Protein AF-A0A821RPP1-F1 (afdb_monomer_lite)

Structure (mmCIF, N/CA/C/O backbone):
data_AF-A0A821RPP1-F1
#
_entry.id   AF-A0A821RPP1-F1
#
loop_
_atom_site.group_PDB
_atom_site.id
_atom_site.type_symbol
_atom_site.label_atom_id
_atom_site.label_alt_id
_atom_site.label_comp_id
_atom_site.label_asym_id
_atom_site.label_entity_id
_atom_site.label_seq_id
_atom_site.pdbx_PDB_ins_code
_atom_site.Cartn_x
_atom_site.Cartn_y
_atom_site.Cartn_z
_atom_site.occupancy
_atom_site.B_iso_or_equiv
_atom_site.auth_seq_id
_atom_site.auth_comp_id
_atom_site.auth_asym_id
_atom_site.auth_atom_id
_atom_site.pdbx_PDB_model_num
ATOM 1 N N . LEU A 1 1 ? 2.712 -8.237 -3.523 1.00 91.75 1 LEU A N 1
ATOM 2 C CA . LEU A 1 1 ? 2.962 -7.638 -2.193 1.00 91.75 1 LEU A CA 1
ATOM 3 C C . LEU A 1 1 ? 2.212 -8.447 -1.155 1.00 91.75 1 LEU A C 1
ATOM 5 O O . LEU A 1 1 ? 1.165 -8.990 -1.486 1.00 91.75 1 LEU A O 1
ATOM 9 N N . VAL A 1 2 ? 2.743 -8.539 0.058 1.00 95.56 2 VAL A N 1
ATOM 10 C CA . VAL A 1 2 ? 2.097 -9.206 1.192 1.00 95.56 2 VAL A CA 1
ATOM 11 C C . VAL A 1 2 ? 2.306 -8.338 2.423 1.00 95.56 2 VAL A C 1
ATOM 13 O O . VAL A 1 2 ? 3.419 -7.875 2.664 1.00 95.56 2 VAL A O 1
ATOM 16 N N . THR A 1 3 ? 1.256 -8.124 3.200 1.00 97.12 3 THR A N 1
ATOM 17 C CA . THR A 1 3 ? 1.365 -7.550 4.538 1.00 97.12 3 THR A CA 1
ATOM 18 C C . THR A 1 3 ? 1.444 -8.676 5.559 1.00 97.12 3 THR A C 1
ATOM 20 O O . THR A 1 3 ? 0.730 -9.675 5.478 1.00 97.12 3 THR A O 1
ATOM 23 N N . VAL A 1 4 ? 2.380 -8.546 6.492 1.00 97.56 4 VAL A N 1
ATOM 24 C CA . VAL A 1 4 ? 2.456 -9.379 7.689 1.00 97.56 4 VAL A CA 1
ATOM 25 C C . VAL A 1 4 ? 1.812 -8.559 8.794 1.00 97.56 4 VAL A C 1
ATOM 27 O O . VAL A 1 4 ? 2.453 -7.653 9.323 1.00 97.56 4 VAL A O 1
ATOM 30 N N . ASN A 1 5 ? 0.535 -8.830 9.050 1.00 96.62 5 ASN A N 1
ATOM 31 C CA . ASN A 1 5 ? -0.240 -8.189 10.105 1.00 96.62 5 ASN A CA 1
ATOM 32 C C . ASN A 1 5 ? 0.169 -8.783 11.461 1.00 96.62 5 ASN A C 1
ATOM 34 O O . ASN A 1 5 ? 0.174 -10.007 11.619 1.00 96.62 5 ASN A O 1
ATOM 38 N N . ASP A 1 6 ? 0.574 -7.923 12.391 1.00 96.31 6 ASP A N 1
ATOM 39 C CA . ASP A 1 6 ? 1.115 -8.320 13.689 1.00 96.31 6 ASP A CA 1
ATOM 40 C C . ASP A 1 6 ? 0.765 -7.287 14.776 1.00 96.31 6 ASP A C 1
ATOM 42 O O . ASP A 1 6 ? 0.576 -6.103 14.494 1.00 96.31 6 ASP A O 1
ATOM 46 N N . GLU A 1 7 ? 0.686 -7.738 16.029 1.00 94.69 7 GLU A N 1
ATOM 47 C CA . GLU A 1 7 ? 0.367 -6.902 17.199 1.00 94.69 7 GLU A CA 1
ATOM 48 C C . GLU A 1 7 ? 1.541 -5.984 17.613 1.00 94.69 7 GLU A C 1
ATOM 50 O O . GLU A 1 7 ? 1.342 -4.949 18.256 1.00 94.69 7 GLU A O 1
ATOM 55 N N . PHE A 1 8 ? 2.780 -6.336 17.254 1.00 93.88 8 PHE A N 1
ATOM 56 C CA . PHE A 1 8 ? 3.993 -5.676 17.748 1.00 93.88 8 PHE A CA 1
ATOM 57 C C . PHE A 1 8 ? 4.911 -5.146 16.656 1.00 93.88 8 PHE A C 1
ATOM 59 O O . PHE A 1 8 ? 5.565 -4.125 16.869 1.00 93.88 8 PHE A O 1
ATOM 66 N N . ASN A 1 9 ? 5.027 -5.850 15.532 1.00 95.31 9 ASN A N 1
ATOM 67 C CA . ASN A 1 9 ? 5.932 -5.463 14.456 1.00 95.31 9 ASN A CA 1
ATOM 68 C C . ASN A 1 9 ? 5.429 -5.954 13.098 1.00 95.31 9 ASN A C 1
ATOM 70 O O . ASN A 1 9 ? 5.955 -6.906 12.508 1.00 95.31 9 ASN A O 1
ATOM 74 N N . GLY A 1 10 ? 4.406 -5.269 12.600 1.00 97.62 10 GLY A N 1
ATOM 75 C CA . GLY A 1 10 ? 3.894 -5.476 11.262 1.00 97.62 10 GLY A CA 1
ATOM 76 C C . GLY A 1 10 ? 4.912 -5.116 10.190 1.00 97.62 10 GLY A C 1
ATOM 77 O O . GLY A 1 10 ? 5.785 -4.264 10.383 1.00 97.62 10 GLY A O 1
ATOM 78 N N . SER A 1 11 ? 4.796 -5.737 9.017 1.00 98.19 11 SER A N 1
ATOM 79 C CA . SER A 1 11 ? 5.674 -5.412 7.888 1.00 98.19 11 SER A CA 1
ATOM 80 C C . SER A 1 11 ? 4.991 -5.512 6.534 1.00 98.19 11 SER A C 1
ATOM 82 O O . SER A 1 11 ? 4.066 -6.297 6.328 1.00 98.19 11 SER A O 1
ATOM 84 N N . LEU A 1 12 ? 5.501 -4.732 5.584 1.00 98.31 12 LEU A N 1
ATOM 85 C CA . LEU A 1 12 ? 5.217 -4.892 4.170 1.00 98.31 12 LEU A CA 1
ATOM 86 C C . LEU A 1 12 ? 6.365 -5.649 3.511 1.00 98.31 12 LEU A C 1
ATOM 88 O O . LEU A 1 12 ? 7.527 -5.244 3.598 1.00 98.31 12 LEU A O 1
ATOM 92 N N . VAL A 1 13 ? 6.028 -6.719 2.795 1.00 97.88 13 VAL A N 1
ATOM 93 C CA . VAL A 1 13 ? 7.007 -7.558 2.112 1.00 97.88 13 VAL A CA 1
ATOM 94 C C . VAL A 1 13 ? 6.664 -7.748 0.636 1.00 97.88 13 VAL A C 1
ATOM 96 O O . VAL A 1 13 ? 5.499 -7.848 0.231 1.00 97.88 13 VAL A O 1
ATOM 99 N N . ALA A 1 14 ? 7.701 -7.824 -0.188 1.00 96.06 14 ALA A N 1
ATOM 100 C CA . ALA A 1 14 ? 7.618 -8.253 -1.575 1.00 96.06 14 ALA A CA 1
ATOM 101 C C . ALA A 1 14 ? 8.389 -9.559 -1.760 1.00 96.06 14 ALA A C 1
ATOM 103 O O . ALA A 1 14 ? 9.346 -9.839 -1.040 1.00 96.06 14 ALA A O 1
ATOM 104 N N . TYR A 1 15 ? 7.945 -10.357 -2.726 1.00 94.12 15 TYR A N 1
ATOM 105 C CA . TYR A 1 15 ? 8.617 -11.584 -3.119 1.00 94.12 15 TYR A CA 1
ATOM 106 C C . TYR A 1 15 ? 9.009 -11.474 -4.584 1.00 94.12 15 TYR A C 1
ATOM 108 O O . TYR A 1 15 ? 8.147 -11.246 -5.435 1.00 94.12 15 TYR A O 1
ATOM 116 N N . GLU A 1 16 ? 10.296 -11.633 -4.865 1.00 92.69 16 GLU A N 1
ATOM 117 C CA . GLU A 1 16 ? 10.790 -11.784 -6.226 1.00 92.69 16 GLU A CA 1
ATOM 118 C C . GLU A 1 16 ? 10.393 -13.165 -6.756 1.00 92.69 16 GLU A C 1
ATOM 120 O O . GLU A 1 16 ? 10.469 -14.170 -6.036 1.00 92.69 16 GLU A O 1
ATOM 125 N N . LEU A 1 17 ? 9.944 -13.212 -8.012 1.00 91.44 17 LEU A N 1
ATOM 126 C CA . LEU A 1 17 ? 9.638 -14.474 -8.669 1.00 91.44 17 LEU A CA 1
ATOM 127 C C . LEU A 1 17 ? 10.923 -15.291 -8.870 1.00 91.44 17 LEU A C 1
ATOM 129 O O . LEU A 1 17 ? 11.975 -14.720 -9.153 1.00 91.44 17 LEU A O 1
ATOM 133 N N . PRO A 1 18 ? 10.848 -16.630 -8.799 1.00 92.38 18 PRO A N 1
ATOM 134 C CA . PRO A 1 18 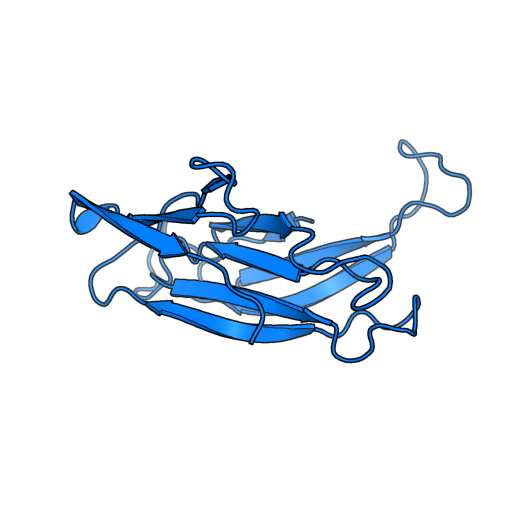? 11.987 -17.477 -9.120 1.00 92.38 18 PRO A CA 1
ATOM 135 C C . PRO A 1 18 ? 12.520 -17.167 -10.533 1.00 92.38 18 PRO A C 1
ATOM 137 O O . PRO A 1 18 ? 11.704 -17.043 -11.450 1.00 92.38 18 PRO A O 1
ATOM 140 N N . PRO A 1 19 ? 13.848 -17.137 -10.770 1.00 85.69 19 PRO A N 1
ATOM 141 C CA . PRO A 1 19 ? 14.421 -16.751 -12.069 1.00 85.69 19 PRO A CA 1
ATOM 142 C C . PRO A 1 19 ? 13.926 -17.576 -13.267 1.00 85.69 19 PRO A C 1
ATOM 144 O O . PRO A 1 19 ? 13.888 -17.092 -14.392 1.00 85.69 19 PRO A O 1
ATOM 147 N N . LEU A 1 20 ? 13.541 -18.835 -13.026 1.00 86.06 20 LEU A N 1
ATOM 148 C CA . LEU A 1 20 ? 13.016 -19.754 -14.042 1.00 86.06 20 LEU A CA 1
ATOM 149 C C . LEU A 1 20 ? 11.479 -19.758 -14.126 1.00 86.06 20 LEU A C 1
ATOM 151 O O . LEU A 1 20 ? 10.909 -20.560 -14.860 1.00 86.06 20 LEU A O 1
ATOM 155 N N . GLY A 1 21 ? 10.797 -18.911 -13.351 1.00 85.12 21 GLY A N 1
ATOM 156 C CA . GLY A 1 21 ? 9.342 -18.753 -13.367 1.00 85.12 21 GLY A CA 1
ATOM 157 C C . GLY A 1 21 ? 8.532 -19.915 -12.778 1.00 85.12 21 GLY A C 1
ATOM 158 O O . GLY A 1 21 ? 7.304 -19.868 -12.819 1.00 85.12 21 GLY A O 1
ATOM 159 N N . ASP A 1 22 ? 9.164 -20.955 -12.216 1.00 89.75 22 ASP A N 1
ATOM 160 C CA . ASP A 1 22 ? 8.436 -22.051 -11.559 1.00 89.75 22 ASP A CA 1
ATOM 161 C C . ASP A 1 22 ? 7.867 -21.592 -10.209 1.00 89.75 22 ASP A C 1
ATOM 163 O O . ASP A 1 22 ? 8.493 -21.729 -9.159 1.00 89.75 22 ASP A O 1
ATOM 167 N N . ILE A 1 23 ? 6.641 -21.075 -10.236 1.00 91.69 23 ILE A N 1
ATOM 168 C CA . ILE A 1 23 ? 5.931 -20.581 -9.051 1.00 91.69 23 ILE A CA 1
ATOM 169 C C . ILE A 1 23 ? 5.574 -21.673 -8.028 1.00 91.69 23 ILE A C 1
ATOM 171 O O . ILE A 1 23 ? 5.148 -21.343 -6.925 1.00 91.69 23 ILE A O 1
ATOM 175 N N . ARG A 1 24 ? 5.688 -22.966 -8.373 1.00 90.69 24 ARG A N 1
ATOM 176 C CA . ARG A 1 24 ? 5.309 -24.074 -7.477 1.00 90.69 24 ARG A CA 1
ATOM 177 C C . ARG A 1 24 ? 6.484 -24.610 -6.672 1.00 90.69 24 ARG A C 1
ATOM 179 O O . ARG A 1 24 ? 6.267 -25.154 -5.592 1.00 90.69 24 ARG A O 1
ATOM 186 N N . LYS A 1 25 ? 7.698 -24.536 -7.223 1.00 88.31 25 LYS A N 1
ATOM 187 C CA . LYS A 1 25 ? 8.902 -25.144 -6.629 1.00 88.31 25 LYS A CA 1
ATOM 188 C C . LYS A 1 25 ? 10.104 -24.211 -6.554 1.00 88.31 25 LYS A C 1
ATOM 190 O O . LYS A 1 25 ? 11.110 -24.581 -5.956 1.00 88.31 25 LYS A O 1
ATOM 195 N N . GLY A 1 26 ? 10.040 -23.049 -7.193 1.00 87.81 26 GLY A N 1
ATOM 196 C CA . GLY A 1 26 ? 11.130 -22.091 -7.187 1.00 87.81 26 GLY A CA 1
ATOM 197 C C . GLY A 1 26 ? 11.284 -21.386 -5.839 1.00 87.81 26 GLY A C 1
ATOM 198 O O . GLY A 1 26 ? 10.341 -21.271 -5.057 1.00 87.81 26 GLY A O 1
ATOM 199 N N . ASN A 1 27 ? 12.495 -20.895 -5.585 1.00 91.88 27 ASN A N 1
ATOM 200 C CA . ASN A 1 27 ? 12.795 -20.096 -4.403 1.00 91.88 27 ASN A CA 1
ATOM 201 C C . ASN A 1 27 ? 12.402 -18.640 -4.655 1.00 91.88 27 ASN A C 1
ATOM 203 O O . ASN A 1 27 ? 12.876 -18.034 -5.615 1.00 91.88 27 ASN A O 1
ATOM 207 N N . PHE A 1 28 ? 11.567 -18.092 -3.777 1.00 94.38 28 PHE A N 1
ATOM 208 C CA . PHE A 1 28 ? 11.182 -16.686 -3.793 1.00 94.38 28 PHE A CA 1
ATOM 209 C C . PHE A 1 28 ? 12.119 -15.891 -2.885 1.00 94.38 28 PHE A C 1
ATOM 211 O O . PHE A 1 28 ? 12.335 -16.274 -1.731 1.00 94.38 28 PHE A O 1
ATOM 218 N N . ILE A 1 29 ? 12.652 -14.777 -3.382 1.00 94.31 29 ILE A N 1
ATOM 219 C CA . ILE A 1 29 ? 13.486 -13.882 -2.574 1.00 94.31 29 ILE A CA 1
ATOM 220 C C . ILE A 1 29 ? 12.561 -12.903 -1.855 1.00 94.31 29 ILE A C 1
ATOM 222 O O . ILE A 1 29 ? 11.781 -12.199 -2.490 1.00 94.31 29 ILE A O 1
ATOM 226 N N . LYS A 1 30 ? 12.609 -12.889 -0.520 1.00 95.69 30 LYS A N 1
ATOM 227 C CA . LYS A 1 30 ? 11.811 -11.980 0.309 1.00 95.69 30 LYS A CA 1
ATOM 228 C C . LYS A 1 30 ? 12.548 -10.655 0.492 1.00 95.69 30 LYS A C 1
ATOM 230 O O . LYS A 1 30 ? 13.667 -10.644 0.996 1.00 95.69 30 LYS A O 1
ATOM 235 N N . HIS A 1 31 ? 11.864 -9.553 0.211 1.00 96.88 31 HIS A N 1
ATOM 236 C CA . HIS A 1 31 ? 12.306 -8.193 0.508 1.00 96.88 31 HIS A CA 1
ATOM 237 C C . HIS A 1 31 ? 11.350 -7.557 1.515 1.00 96.88 31 HIS A C 1
ATOM 239 O O . HIS A 1 31 ? 10.133 -7.619 1.341 1.00 96.88 31 HIS A O 1
ATOM 245 N N . ILE A 1 32 ? 11.889 -6.961 2.577 1.00 97.56 32 ILE A N 1
ATOM 246 C CA . ILE A 1 32 ? 11.111 -6.152 3.523 1.00 97.56 32 ILE A CA 1
ATOM 247 C C . ILE A 1 32 ? 11.166 -4.715 3.013 1.00 97.56 32 ILE A C 1
ATOM 249 O O . ILE A 1 32 ? 12.251 -4.155 2.910 1.00 97.56 32 ILE A O 1
ATOM 253 N N . LEU A 1 33 ? 10.012 -4.150 2.662 1.00 97.81 33 LEU A N 1
ATOM 254 C CA . LEU A 1 33 ? 9.922 -2.796 2.102 1.00 97.81 33 LEU A CA 1
ATOM 255 C C . LEU A 1 33 ? 9.704 -1.745 3.192 1.00 97.81 33 LEU A C 1
ATOM 257 O O . LEU A 1 33 ? 10.182 -0.623 3.078 1.00 97.81 33 LEU A O 1
ATOM 261 N N . ALA A 1 34 ? 8.971 -2.122 4.238 1.00 97.62 34 ALA A N 1
ATOM 262 C CA . ALA A 1 34 ? 8.741 -1.328 5.436 1.00 97.62 34 A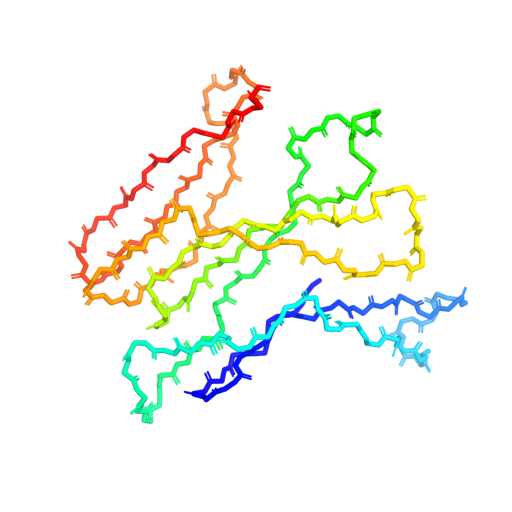LA A CA 1
ATOM 263 C C . ALA A 1 34 ? 8.394 -2.260 6.605 1.00 97.62 34 ALA A C 1
ATOM 265 O O . ALA A 1 34 ? 7.885 -3.368 6.404 1.00 97.62 34 ALA A O 1
ATOM 266 N N . SER A 1 35 ? 8.660 -1.811 7.823 1.00 97.62 35 SER A N 1
ATOM 267 C CA . SER A 1 35 ? 8.371 -2.528 9.066 1.00 97.62 35 SER A CA 1
ATOM 268 C C . SER A 1 35 ? 7.942 -1.540 10.144 1.00 97.62 35 SER A C 1
ATOM 270 O O . SER A 1 35 ? 7.914 -0.338 9.892 1.00 97.62 35 SER A O 1
ATOM 272 N N . ASP A 1 36 ? 7.696 -2.047 11.347 1.00 96.44 36 ASP A N 1
ATOM 273 C CA . ASP A 1 36 ? 7.333 -1.255 12.521 1.00 96.44 36 ASP A CA 1
ATOM 274 C C . ASP A 1 36 ? 5.934 -0.630 12.465 1.00 96.44 36 ASP A C 1
ATOM 276 O O . ASP A 1 36 ? 5.653 0.353 13.145 1.00 96.44 36 ASP A O 1
ATOM 280 N N . PHE A 1 37 ? 5.034 -1.234 11.686 1.00 96.69 37 PHE A N 1
ATOM 281 C CA . PHE A 1 37 ? 3.606 -0.940 11.781 1.00 96.69 37 PHE A CA 1
ATOM 282 C C . PHE A 1 37 ? 3.069 -1.526 13.081 1.00 96.69 37 PHE A C 1
ATOM 284 O O . PHE A 1 37 ? 3.347 -2.691 13.396 1.00 96.69 37 PHE A O 1
ATOM 291 N N . ARG A 1 38 ? 2.318 -0.729 13.841 1.00 95.62 38 ARG A N 1
ATOM 292 C CA . ARG A 1 38 ? 1.830 -1.130 15.161 1.00 95.62 38 ARG A CA 1
ATOM 293 C C . ARG A 1 38 ? 0.408 -0.629 15.367 1.00 95.62 38 ARG A C 1
ATOM 295 O O . ARG A 1 38 ? 0.138 0.530 15.063 1.00 95.62 38 ARG A O 1
ATOM 302 N N . PRO A 1 39 ? -0.481 -1.455 15.937 1.00 94.81 39 PRO A N 1
ATOM 303 C CA . PRO A 1 39 ? -1.804 -0.985 16.302 1.00 94.81 39 PRO A CA 1
ATOM 304 C C . PRO A 1 39 ? -1.704 0.139 17.342 1.00 94.81 39 PRO A C 1
ATOM 306 O O . PRO A 1 39 ? -0.814 0.125 18.198 1.00 94.81 39 PRO A O 1
ATOM 309 N N . LEU A 1 40 ? -2.652 1.081 17.316 1.00 92.00 40 LEU A N 1
ATOM 310 C CA . LE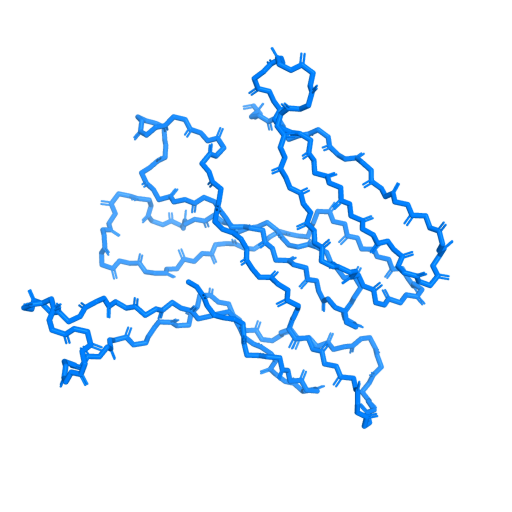U A 1 40 ? -2.751 2.170 18.299 1.00 92.00 40 LEU A CA 1
ATOM 311 C C . LEU A 1 40 ? -2.823 1.630 19.731 1.00 92.00 40 LEU A C 1
ATOM 313 O O . LEU A 1 40 ? -2.281 2.222 20.663 1.00 92.00 40 LEU A O 1
ATOM 317 N N . THR A 1 41 ? -3.507 0.497 19.903 1.00 90.56 41 THR A N 1
ATOM 318 C CA . THR A 1 41 ? -3.566 -0.252 21.157 1.00 90.56 41 THR A CA 1
ATOM 319 C C . THR A 1 41 ? -3.143 -1.693 20.913 1.00 90.56 41 THR A C 1
ATOM 321 O O . THR A 1 41 ? -3.762 -2.408 20.131 1.00 90.56 41 THR A O 1
ATOM 324 N N . GLN A 1 42 ? -2.113 -2.142 21.628 1.00 90.44 42 GLN A N 1
ATOM 325 C CA . GLN A 1 42 ? -1.661 -3.531 21.579 1.00 90.44 42 GLN A CA 1
ATOM 326 C C . GLN A 1 42 ? -2.568 -4.392 22.454 1.00 90.44 42 GLN A C 1
ATOM 328 O O . GLN A 1 42 ? -2.572 -4.271 23.683 1.00 90.44 42 GLN A O 1
ATOM 333 N N . ALA A 1 43 ? -3.386 -5.213 21.807 1.00 88.44 43 ALA A N 1
ATOM 334 C CA . ALA A 1 43 ? -4.258 -6.159 22.472 1.00 88.44 43 ALA A CA 1
ATOM 335 C C . ALA A 1 43 ? -4.489 -7.385 21.589 1.00 88.44 43 ALA A C 1
ATOM 337 O O . ALA A 1 43 ? -4.406 -7.333 20.362 1.00 88.44 43 ALA A O 1
ATOM 338 N N . LYS A 1 44 ? -4.891 -8.491 22.221 1.00 88.81 44 LYS A N 1
ATOM 339 C CA . LYS A 1 44 ? -5.252 -9.716 21.508 1.00 88.81 44 LYS A CA 1
ATOM 340 C C . LYS A 1 44 ? -6.331 -9.437 20.457 1.00 88.81 44 LYS A C 1
ATOM 342 O O . LYS A 1 44 ? -7.440 -9.034 20.802 1.00 88.81 44 LYS A O 1
ATOM 347 N N . GLY A 1 45 ? -6.027 -9.776 19.206 1.00 88.75 45 GLY A N 1
ATOM 348 C CA . GLY A 1 45 ? -6.927 -9.573 18.069 1.00 88.75 45 GLY A CA 1
ATOM 349 C C . GLY A 1 45 ? -6.780 -8.208 17.400 1.00 88.75 45 GLY A C 1
ATOM 350 O O . GLY A 1 45 ? -7.599 -7.895 16.546 1.00 88.75 45 GLY A O 1
ATOM 351 N N . GLN A 1 46 ? -5.774 -7.422 17.790 1.00 92.38 46 GLN A N 1
ATOM 352 C CA . GLN A 1 46 ? -5.360 -6.218 17.083 1.00 92.38 46 GLN A CA 1
ATOM 353 C C . GLN A 1 46 ? -4.117 -6.492 16.243 1.00 92.38 46 GLN A C 1
ATOM 355 O O . GLN A 1 46 ? -3.262 -7.289 16.643 1.00 92.38 46 GLN A O 1
ATOM 360 N N . GLY A 1 47 ? -3.991 -5.805 15.113 1.00 95.31 47 GLY A N 1
ATOM 361 C CA . GLY A 1 47 ? -2.797 -5.909 14.292 1.00 95.31 47 GLY A CA 1
ATOM 362 C C . GLY A 1 47 ? -2.688 -4.840 13.220 1.00 95.31 47 GLY A C 1
ATOM 363 O O . GLY A 1 47 ? -3.664 -4.216 12.812 1.00 95.31 47 GLY A O 1
ATOM 364 N N . ALA A 1 48 ? -1.458 -4.632 12.771 1.00 96.69 48 ALA A N 1
ATOM 365 C CA . ALA A 1 48 ? -1.126 -3.732 11.679 1.00 96.69 48 ALA A CA 1
ATOM 366 C C . ALA A 1 48 ? 0.023 -4.329 10.845 1.00 96.69 48 ALA A C 1
ATOM 368 O O . ALA A 1 48 ? 0.778 -5.156 11.361 1.00 96.69 48 ALA A O 1
ATOM 369 N N . PRO A 1 49 ? 0.193 -3.947 9.567 1.00 97.50 49 PRO A N 1
ATOM 370 C CA . PRO A 1 49 ? -0.735 -3.154 8.768 1.00 97.50 49 PRO A CA 1
ATOM 371 C C . PRO A 1 49 ? -1.851 -4.023 8.153 1.00 97.50 49 PRO A C 1
ATOM 373 O O . PRO A 1 49 ? -1.829 -5.253 8.236 1.00 97.50 49 PRO A O 1
ATOM 376 N N . GLY A 1 50 ? -2.804 -3.373 7.491 1.00 96.44 50 GLY A N 1
ATOM 377 C CA . GLY A 1 50 ? -3.898 -3.970 6.726 1.00 96.44 50 GLY A CA 1
ATOM 378 C C . GLY A 1 50 ? -3.508 -4.336 5.293 1.00 96.44 50 GLY A C 1
ATOM 379 O O . GLY A 1 50 ? -2.551 -5.072 5.064 1.00 96.44 50 GLY A O 1
ATOM 380 N N . GLN A 1 51 ? -4.267 -3.878 4.295 1.00 96.62 51 GLN A N 1
ATOM 381 C CA . GLN A 1 51 ? -4.014 -4.191 2.885 1.00 96.62 51 GLN A CA 1
ATOM 382 C C . GLN A 1 51 ? -2.877 -3.330 2.327 1.00 96.62 51 GLN A C 1
ATOM 384 O O . GLN A 1 51 ? -2.818 -2.135 2.594 1.00 96.62 51 GLN A O 1
ATOM 389 N N . ALA A 1 52 ? -2.043 -3.908 1.460 1.00 97.44 52 ALA A N 1
ATOM 390 C CA . ALA A 1 52 ? -1.187 -3.147 0.556 1.00 97.44 52 ALA A CA 1
ATOM 391 C C . ALA A 1 52 ? -1.640 -3.286 -0.904 1.00 97.44 52 ALA A C 1
ATOM 393 O O . ALA A 1 52 ? -1.906 -4.396 -1.375 1.00 97.44 52 ALA A O 1
ATOM 394 N N . ILE A 1 53 ? -1.665 -2.170 -1.627 1.00 96.25 53 ILE A N 1
ATOM 395 C CA . ILE A 1 53 ? -1.954 -2.097 -3.062 1.00 96.25 53 ILE A CA 1
ATOM 396 C C . ILE A 1 53 ? -0.802 -1.402 -3.785 1.00 96.25 53 ILE A C 1
ATOM 398 O O . ILE A 1 53 ? -0.223 -0.442 -3.281 1.00 96.25 53 ILE A O 1
ATOM 402 N N . ALA A 1 54 ? -0.457 -1.910 -4.966 1.00 95.69 54 ALA A N 1
ATOM 403 C CA . ALA A 1 54 ? 0.458 -1.243 -5.880 1.00 95.69 54 ALA A CA 1
ATOM 404 C C . ALA A 1 54 ? -0.370 -0.429 -6.875 1.00 95.69 54 ALA A C 1
ATOM 406 O O . ALA A 1 54 ? -1.305 -0.965 -7.469 1.00 95.69 54 ALA A O 1
ATOM 407 N N . ILE A 1 55 ? -0.019 0.840 -7.051 1.00 93.19 55 ILE A N 1
ATOM 408 C CA . ILE A 1 55 ? -0.670 1.752 -7.987 1.00 93.19 55 ILE A CA 1
ATOM 409 C C . ILE A 1 55 ? 0.371 2.393 -8.904 1.00 93.19 55 ILE A C 1
ATOM 411 O O . ILE A 1 55 ? 1.509 2.656 -8.509 1.00 93.19 55 ILE A O 1
ATOM 415 N N . GLN A 1 56 ? -0.033 2.663 -10.140 1.00 89.62 56 GLN A N 1
ATOM 416 C CA . GLN A 1 56 ? 0.779 3.399 -11.100 1.00 89.62 56 GLN A CA 1
ATOM 417 C C . GLN A 1 56 ? 0.253 4.835 -11.180 1.00 89.62 56 GLN A C 1
ATOM 419 O O . GLN A 1 56 ? -0.536 5.158 -12.059 1.00 89.62 56 GLN A O 1
ATOM 424 N N . LEU A 1 57 ? 0.655 5.677 -10.222 1.00 88.62 57 LEU A N 1
ATOM 425 C CA . LEU A 1 57 ? 0.211 7.077 -10.158 1.00 88.62 57 LEU A CA 1
ATOM 426 C C . LEU A 1 57 ? 0.890 7.953 -11.223 1.00 88.62 57 LEU A C 1
ATOM 428 O O . LEU A 1 57 ? 0.299 8.891 -11.742 1.00 88.62 57 LEU A O 1
ATOM 432 N N . TYR A 1 58 ? 2.134 7.622 -11.559 1.00 89.06 58 TYR A N 1
ATOM 433 C CA . TYR A 1 58 ? 2.949 8.352 -12.524 1.00 89.06 58 TYR A CA 1
ATOM 434 C C . TYR A 1 58 ? 3.068 7.568 -13.828 1.00 89.06 58 TYR A C 1
ATOM 436 O O . TYR A 1 58 ? 2.986 6.342 -13.838 1.00 89.06 58 TYR A O 1
ATOM 444 N N . SER A 1 59 ? 3.364 8.240 -14.938 1.00 88.81 59 SER A N 1
ATOM 445 C CA . SER A 1 59 ? 3.774 7.529 -16.156 1.00 88.81 59 SER A CA 1
ATOM 446 C C . SER A 1 59 ? 5.066 6.724 -15.929 1.00 88.81 59 SER A C 1
ATOM 448 O O . SER A 1 59 ? 5.928 7.131 -15.149 1.00 88.81 59 SER A O 1
ATOM 450 N N . LEU A 1 60 ? 5.254 5.628 -16.675 1.00 89.88 60 LEU A N 1
ATOM 451 C CA . LEU A 1 60 ? 6.478 4.809 -16.601 1.00 89.88 60 LEU A CA 1
ATOM 452 C C . LEU A 1 60 ? 7.755 5.559 -17.021 1.00 89.88 60 LEU A C 1
ATOM 454 O O . LEU A 1 60 ? 8.862 5.115 -16.725 1.00 89.88 60 LEU A O 1
ATOM 458 N N . THR A 1 61 ? 7.612 6.693 -17.713 1.00 90.62 61 THR A N 1
ATOM 459 C CA . THR A 1 61 ? 8.723 7.599 -18.033 1.00 90.62 61 THR A CA 1
ATOM 460 C C . THR A 1 61 ? 9.146 8.475 -16.855 1.00 90.62 61 THR A C 1
ATOM 462 O O . THR A 1 61 ? 10.267 8.970 -16.862 1.00 90.62 61 THR A O 1
ATOM 465 N N . VAL A 1 62 ? 8.264 8.675 -15.870 1.00 90.69 62 VAL A N 1
ATOM 466 C CA . VAL A 1 62 ? 8.522 9.461 -14.651 1.00 90.69 62 VAL A CA 1
ATOM 467 C C . VAL A 1 62 ? 8.917 8.549 -13.492 1.00 90.69 62 VAL A C 1
ATOM 469 O O . VAL A 1 62 ? 9.916 8.814 -12.830 1.00 90.69 62 VAL A O 1
ATOM 472 N N . ARG A 1 63 ? 8.164 7.463 -13.272 1.00 92.19 63 ARG A N 1
ATOM 473 C CA . ARG A 1 63 ? 8.520 6.409 -12.316 1.00 92.19 63 ARG A CA 1
ATOM 474 C C . ARG A 1 63 ? 8.320 5.022 -12.897 1.00 92.19 63 ARG A C 1
ATOM 476 O O . ARG A 1 63 ? 7.224 4.659 -13.321 1.00 92.19 63 ARG A O 1
ATOM 483 N N . LYS A 1 64 ? 9.380 4.226 -12.837 1.00 94.06 64 LYS A N 1
ATOM 484 C CA . LYS A 1 64 ? 9.431 2.833 -13.282 1.00 94.06 64 LYS A CA 1
ATOM 485 C C . LYS A 1 64 ? 8.891 1.876 -12.232 1.00 94.06 64 LYS A C 1
ATOM 487 O O . LYS A 1 64 ? 8.324 0.847 -12.595 1.00 94.06 64 LYS A O 1
ATOM 492 N N . LYS A 1 65 ? 9.084 2.180 -10.945 1.00 94.44 65 LYS A N 1
ATOM 493 C CA . LYS A 1 65 ? 8.556 1.359 -9.852 1.00 94.44 65 LYS A CA 1
ATOM 494 C C . LYS A 1 65 ? 7.178 1.860 -9.427 1.00 94.44 65 LYS A C 1
ATOM 496 O O . LYS A 1 65 ? 6.949 3.071 -9.422 1.00 94.44 65 LYS A O 1
ATOM 501 N N . PRO A 1 66 ? 6.263 0.950 -9.051 1.00 93.56 66 PRO A N 1
ATOM 502 C CA . PRO A 1 66 ? 4.940 1.348 -8.603 1.00 93.56 66 PRO A CA 1
ATOM 503 C C . PRO A 1 66 ? 5.026 2.116 -7.283 1.00 93.56 66 PRO A C 1
ATOM 505 O O . PRO A 1 66 ? 5.862 1.821 -6.424 1.00 93.56 66 PRO A O 1
ATOM 508 N N . SER A 1 67 ? 4.108 3.056 -7.094 1.00 95.31 67 SER A N 1
ATOM 509 C CA . SER A 1 67 ? 3.820 3.599 -5.770 1.00 95.31 67 SER A CA 1
ATOM 510 C C . SER A 1 67 ? 2.951 2.609 -5.006 1.00 95.31 67 SER A C 1
ATOM 512 O O . SER A 1 67 ? 2.183 1.850 -5.602 1.00 95.31 67 SER A O 1
ATOM 514 N N . LEU A 1 68 ? 3.061 2.594 -3.683 1.00 97.19 68 LEU A N 1
ATOM 515 C CA . LEU A 1 68 ? 2.305 1.663 -2.852 1.00 97.19 68 LEU A CA 1
ATOM 516 C C . LEU A 1 68 ? 1.425 2.438 -1.882 1.00 97.19 68 LEU A C 1
ATOM 518 O O . LEU A 1 68 ? 1.865 3.430 -1.305 1.00 97.19 68 LEU A O 1
ATOM 522 N N . ILE A 1 69 ? 0.206 1.957 -1.676 1.00 97.50 69 ILE A N 1
ATOM 523 C CA . ILE A 1 69 ? -0.669 2.415 -0.598 1.00 97.50 69 ILE A CA 1
ATOM 524 C C . ILE A 1 69 ? -0.857 1.265 0.377 1.00 97.50 69 ILE A C 1
ATOM 526 O O . ILE A 1 69 ? -1.045 0.120 -0.038 1.00 97.50 69 ILE A O 1
ATOM 530 N N . ILE A 1 70 ? -0.789 1.569 1.669 1.00 97.94 70 ILE A N 1
ATOM 531 C CA . ILE A 1 70 ? -0.988 0.598 2.743 1.00 97.94 70 ILE A CA 1
ATOM 532 C C . ILE A 1 70 ? -2.058 1.134 3.688 1.00 97.94 70 ILE A C 1
ATOM 534 O O . ILE A 1 70 ? -1.910 2.243 4.203 1.00 97.94 70 ILE A O 1
ATOM 538 N N . SER A 1 71 ? -3.112 0.358 3.941 1.00 96.81 71 SER A N 1
ATOM 539 C CA . SER A 1 71 ? -4.032 0.643 5.041 1.00 96.81 71 SER A CA 1
ATOM 540 C C . SER A 1 71 ? -3.413 0.188 6.361 1.00 96.81 71 SER A C 1
ATOM 542 O O . SER A 1 71 ? -2.781 -0.862 6.427 1.00 96.81 71 SER A O 1
ATOM 544 N N . GLY A 1 72 ? -3.558 0.985 7.412 1.00 94.94 72 GLY A N 1
ATOM 545 C CA . GLY A 1 72 ? -2.945 0.730 8.713 1.00 94.94 72 GLY A CA 1
ATOM 546 C C . GLY A 1 72 ? -3.656 -0.334 9.542 1.00 94.94 72 GLY A C 1
ATOM 547 O O . GLY A 1 72 ? -3.061 -0.829 10.492 1.00 94.94 72 GLY A O 1
ATOM 548 N N . ASP A 1 73 ? -4.889 -0.715 9.179 1.00 95.56 73 ASP A N 1
ATOM 549 C CA . ASP A 1 73 ? -5.757 -1.515 10.054 1.00 95.56 73 ASP A CA 1
ATOM 550 C C . ASP A 1 73 ? -5.825 -0.833 11.429 1.00 95.56 73 ASP A C 1
ATOM 552 O O . ASP A 1 73 ? -6.058 0.379 11.469 1.00 95.56 73 ASP A O 1
ATOM 556 N N . ASP A 1 74 ? -5.545 -1.526 12.532 1.00 95.56 74 ASP A N 1
ATOM 557 C CA . ASP A 1 74 ? -5.629 -0.974 13.891 1.00 95.56 74 ASP A CA 1
ATOM 558 C C . ASP A 1 74 ? -4.572 0.101 14.229 1.00 95.56 74 ASP A C 1
ATOM 560 O O . ASP A 1 74 ? -4.623 0.697 15.305 1.00 95.56 74 ASP A O 1
ATOM 564 N N . ASP A 1 75 ? -3.623 0.385 13.332 1.00 95.00 75 ASP A N 1
ATOM 565 C CA . ASP A 1 75 ? -2.729 1.558 13.394 1.00 95.00 75 ASP A CA 1
ATOM 566 C C . ASP A 1 75 ? -3.499 2.874 13.145 1.00 95.00 75 ASP A C 1
ATOM 568 O O . ASP A 1 75 ? -3.116 3.950 13.596 1.00 95.00 75 ASP A O 1
ATOM 572 N N . GLY A 1 76 ? -4.627 2.804 12.430 1.00 95.12 76 GLY A N 1
ATOM 573 C CA . GLY A 1 76 ? -5.435 3.978 12.088 1.00 95.12 76 GLY A CA 1
ATOM 574 C C . GLY A 1 76 ? -4.812 4.883 11.019 1.00 95.12 76 GLY A C 1
ATOM 575 O O . GLY A 1 76 ? -5.416 5.878 10.616 1.00 95.12 76 GLY A O 1
ATOM 576 N N . CYS A 1 77 ? -3.642 4.535 10.483 1.00 95.88 77 CYS A N 1
ATOM 577 C CA . CYS A 1 77 ? -3.001 5.276 9.400 1.00 95.88 77 CYS A CA 1
ATOM 578 C C . CYS A 1 77 ? -3.385 4.777 7.995 1.00 95.88 77 CYS A C 1
ATOM 580 O O . CYS A 1 77 ? -3.877 3.668 7.798 1.00 95.88 77 CYS A O 1
ATOM 582 N N . VAL A 1 78 ? -3.101 5.599 6.986 1.00 97.25 78 VAL A N 1
ATOM 583 C CA . VAL A 1 78 ? -2.858 5.169 5.603 1.00 97.25 78 VAL A CA 1
ATOM 584 C C . VAL A 1 78 ? -1.493 5.692 5.195 1.00 97.25 78 VAL A C 1
ATOM 586 O O . VAL A 1 78 ? -1.177 6.866 5.414 1.00 97.25 78 VAL A O 1
ATOM 589 N N . TYR A 1 79 ? -0.703 4.833 4.565 1.00 97.62 79 TYR A N 1
ATOM 590 C CA . TYR A 1 79 ? 0.642 5.156 4.116 1.00 97.62 79 TYR A CA 1
ATOM 591 C C . TYR A 1 79 ? 0.732 5.194 2.602 1.00 97.62 79 TYR A C 1
ATOM 593 O O . TYR A 1 79 ? 0.119 4.380 1.915 1.00 97.62 79 TYR A O 1
ATOM 601 N N . PHE A 1 80 ? 1.569 6.096 2.105 1.00 96.81 80 PHE A N 1
ATOM 602 C CA . PHE A 1 80 ? 2.033 6.147 0.730 1.00 96.81 80 PHE A CA 1
ATOM 603 C C . PHE A 1 80 ? 3.531 5.874 0.699 1.00 96.81 80 PHE A C 1
ATOM 605 O O . PHE A 1 80 ? 4.298 6.513 1.427 1.00 96.81 80 PHE A O 1
ATOM 612 N N . LEU A 1 81 ? 3.943 4.908 -0.117 1.00 97.25 81 LEU A N 1
ATOM 613 C CA . LEU A 1 81 ? 5.338 4.533 -0.268 1.00 97.25 81 LEU A CA 1
ATOM 614 C C . LEU A 1 81 ? 5.802 4.742 -1.702 1.00 97.25 81 LEU A C 1
ATOM 616 O O . LEU A 1 81 ? 5.118 4.388 -2.664 1.00 97.25 81 LEU A O 1
ATOM 620 N N . GLU A 1 82 ? 7.024 5.244 -1.823 1.00 96.00 82 GLU A N 1
ATOM 621 C CA . GLU A 1 82 ? 7.690 5.447 -3.103 1.00 96.00 82 GLU A CA 1
ATOM 622 C C . GLU A 1 82 ? 9.125 4.936 -3.054 1.00 96.00 82 GLU A C 1
ATOM 624 O O . GLU A 1 82 ? 9.833 5.178 -2.072 1.00 96.00 82 GLU A O 1
ATOM 629 N N . ALA A 1 83 ? 9.574 4.286 -4.129 1.00 96.31 83 ALA A N 1
ATOM 630 C CA . ALA A 1 83 ? 10.940 3.793 -4.219 1.00 96.31 83 ALA A CA 1
ATOM 631 C C . ALA A 1 83 ? 11.948 4.946 -4.094 1.00 96.31 83 ALA A C 1
ATOM 633 O O . ALA A 1 83 ? 11.814 5.973 -4.769 1.00 96.31 83 ALA A O 1
ATOM 634 N N . ILE A 1 84 ? 12.969 4.758 -3.258 1.00 96.62 84 ILE A N 1
ATOM 635 C CA . ILE A 1 84 ? 14.059 5.730 -3.082 1.00 96.62 84 ILE A CA 1
ATOM 636 C C . ILE A 1 84 ? 14.961 5.723 -4.321 1.00 96.62 84 ILE A C 1
ATOM 638 O O . ILE A 1 84 ? 15.340 6.775 -4.831 1.00 96.62 84 ILE A O 1
ATOM 642 N N . HIS A 1 85 ? 15.239 4.530 -4.848 1.00 96.56 85 HIS A N 1
ATOM 643 C CA . HIS A 1 85 ? 16.065 4.311 -6.033 1.00 96.56 85 HIS A CA 1
ATOM 644 C C . HIS A 1 85 ? 15.212 3.740 -7.171 1.00 96.56 85 HIS A C 1
ATOM 646 O O . HIS A 1 85 ? 15.158 2.527 -7.371 1.00 96.56 85 HIS A O 1
ATOM 652 N N . ASP A 1 86 ? 14.496 4.605 -7.890 1.00 95.00 86 ASP A N 1
ATOM 653 C CA . ASP A 1 86 ? 13.519 4.202 -8.915 1.00 95.00 86 ASP A CA 1
ATOM 654 C C . ASP A 1 86 ? 14.152 3.450 -10.103 1.00 95.00 86 ASP A C 1
ATOM 656 O O . ASP A 1 86 ? 13.610 2.450 -10.573 1.00 95.00 86 ASP A O 1
ATOM 660 N N . ASP A 1 87 ? 15.351 3.869 -10.517 1.00 95.50 87 ASP A N 1
ATOM 661 C CA . ASP A 1 87 ? 16.062 3.327 -11.682 1.00 95.50 87 ASP A CA 1
ATOM 662 C C . ASP A 1 87 ? 16.852 2.032 -11.426 1.00 95.50 87 ASP A C 1
ATOM 664 O O . ASP A 1 87 ? 17.286 1.392 -12.386 1.00 95.50 87 ASP A O 1
ATOM 668 N N . ASP A 1 88 ? 17.056 1.632 -10.167 1.00 96.31 88 ASP A N 1
ATOM 669 C CA . ASP A 1 88 ? 17.819 0.427 -9.818 1.00 96.31 88 ASP A CA 1
ATOM 670 C C . ASP A 1 88 ? 16.873 -0.747 -9.514 1.00 96.31 88 ASP A C 1
ATOM 672 O O . ASP A 1 88 ? 16.313 -0.797 -8.418 1.00 96.31 88 ASP A O 1
ATOM 676 N N . PRO A 1 89 ? 16.694 -1.729 -10.416 1.00 91.62 89 PRO A N 1
ATOM 677 C CA . PRO A 1 89 ? 15.763 -2.838 -10.200 1.00 91.62 89 PRO A CA 1
ATOM 678 C C . PRO A 1 89 ? 16.155 -3.766 -9.037 1.00 91.62 89 PRO A C 1
ATOM 680 O O . PRO A 1 89 ? 15.310 -4.525 -8.573 1.00 91.62 89 PRO A O 1
ATOM 683 N N . SER A 1 90 ? 17.403 -3.714 -8.561 1.00 93.94 90 SER A N 1
ATOM 684 C CA . SER A 1 90 ? 17.890 -4.529 -7.441 1.00 93.94 90 SER A CA 1
ATOM 685 C C . SER A 1 90 ? 17.687 -3.874 -6.072 1.00 93.94 90 SER A C 1
ATOM 687 O O . SER A 1 90 ? 17.771 -4.549 -5.045 1.00 93.94 90 SER A O 1
ATOM 689 N N . ASN A 1 91 ? 17.387 -2.574 -6.042 1.00 96.06 91 ASN A N 1
ATOM 690 C CA . ASN A 1 91 ? 17.155 -1.836 -4.810 1.00 96.06 91 ASN A CA 1
ATOM 691 C C . ASN A 1 91 ? 15.666 -1.866 -4.425 1.00 96.06 91 ASN A C 1
ATOM 693 O O . ASN A 1 91 ? 14.798 -1.468 -5.201 1.00 96.06 91 ASN A O 1
ATOM 697 N N . TRP A 1 92 ? 15.359 -2.312 -3.212 1.00 95.88 92 TRP A N 1
ATOM 698 C CA . TRP A 1 92 ? 13.984 -2.462 -2.719 1.00 95.88 92 TRP A CA 1
ATOM 699 C C . TRP A 1 92 ? 13.631 -1.470 -1.608 1.00 95.88 92 TRP A C 1
ATOM 701 O O . TRP A 1 92 ? 12.676 -1.688 -0.867 1.00 95.88 92 TRP A O 1
ATOM 711 N N . GLU A 1 93 ? 14.388 -0.385 -1.478 1.00 97.38 93 GLU A N 1
ATOM 712 C CA . GLU A 1 93 ? 14.143 0.628 -0.460 1.00 97.38 93 GLU A CA 1
ATOM 713 C C . GLU A 1 93 ? 13.023 1.576 -0.890 1.00 97.38 93 GLU A C 1
ATOM 715 O O . GLU A 1 93 ? 13.028 2.139 -1.992 1.00 97.38 93 GLU A O 1
ATOM 720 N N . TYR A 1 94 ? 12.063 1.770 0.012 1.00 97.69 94 TYR A N 1
ATOM 721 C CA . TYR A 1 94 ? 10.948 2.691 -0.155 1.00 97.69 94 TYR A CA 1
ATOM 722 C C . TYR A 1 94 ? 10.964 3.732 0.962 1.00 97.69 94 TYR A C 1
ATOM 724 O O . TYR A 1 94 ? 11.201 3.427 2.129 1.00 97.69 94 TYR A O 1
ATOM 732 N N . SER A 1 95 ? 10.680 4.976 0.593 1.00 97.25 95 SER A N 1
ATOM 733 C CA . SER A 1 95 ? 10.317 6.028 1.539 1.00 97.25 95 SER A CA 1
ATOM 734 C C . SER A 1 95 ? 8.848 5.881 1.920 1.00 97.25 95 SER A C 1
ATOM 736 O O . SER A 1 95 ? 8.047 5.451 1.092 1.00 97.25 95 SER A O 1
ATOM 738 N N . ILE A 1 96 ? 8.494 6.244 3.152 1.00 97.38 96 ILE A N 1
ATOM 739 C CA . ILE A 1 96 ? 7.130 6.149 3.679 1.00 97.38 96 ILE A CA 1
ATOM 740 C C . ILE A 1 96 ? 6.613 7.528 4.092 1.00 97.38 96 ILE A C 1
ATOM 742 O O . ILE A 1 96 ? 7.330 8.317 4.709 1.00 97.38 96 ILE A O 1
ATOM 746 N N . LYS A 1 97 ? 5.359 7.821 3.747 1.00 96.38 97 LYS A N 1
ATOM 747 C CA . LYS A 1 97 ? 4.636 9.037 4.137 1.00 96.38 97 LYS A CA 1
ATOM 748 C C . LYS A 1 97 ? 3.263 8.647 4.671 1.00 96.38 97 LYS A C 1
ATOM 750 O O . LYS A 1 97 ? 2.593 7.814 4.072 1.00 96.38 97 LYS A O 1
ATOM 755 N N . ILE A 1 98 ? 2.830 9.266 5.764 1.00 95.81 98 ILE A N 1
ATOM 756 C CA . ILE A 1 98 ? 1.453 9.141 6.256 1.00 95.81 98 ILE A CA 1
ATOM 757 C C . ILE A 1 98 ? 0.587 10.114 5.452 1.00 95.81 98 ILE A C 1
ATOM 759 O O . ILE A 1 98 ? 0.913 11.298 5.373 1.00 95.81 98 ILE A O 1
ATOM 763 N N . ILE A 1 99 ? -0.487 9.619 4.838 1.00 93.75 99 ILE A N 1
ATOM 764 C CA . ILE A 1 99 ? -1.431 10.441 4.055 1.00 93.75 99 ILE A CA 1
ATOM 765 C C . ILE A 1 99 ? -2.777 10.625 4.760 1.00 93.75 99 ILE A C 1
ATOM 767 O O . ILE A 1 99 ? -3.486 11.594 4.498 1.00 93.75 99 ILE A O 1
ATOM 771 N N . HIS A 1 100 ? -3.104 9.725 5.682 1.00 93.94 100 HIS A N 1
ATOM 772 C CA . HIS A 1 100 ? -4.242 9.831 6.582 1.00 93.94 100 HIS A CA 1
ATOM 773 C C . HIS A 1 100 ? -3.860 9.230 7.933 1.00 93.94 100 HIS A C 1
ATOM 775 O O . HIS A 1 100 ? -3.129 8.242 7.975 1.00 93.94 100 HIS A O 1
ATOM 781 N N . GLN A 1 101 ? -4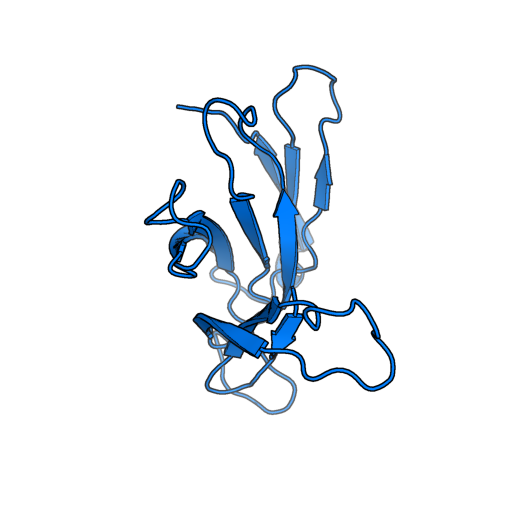.374 9.809 9.011 1.00 93.38 101 GLN A N 1
ATOM 782 C CA . GLN A 1 101 ? -4.263 9.266 10.356 1.00 93.38 101 GLN A CA 1
ATOM 783 C C . GLN A 1 101 ? -5.561 9.565 11.101 1.00 93.38 101 GLN A C 1
ATOM 785 O O . GLN A 1 101 ? -5.947 10.728 11.227 1.00 93.38 101 GLN A O 1
ATOM 790 N N . SER A 1 102 ? -6.226 8.511 11.563 1.00 86.75 102 SER A N 1
ATOM 791 C CA . SER A 1 102 ? -7.347 8.602 12.491 1.00 86.75 102 SER A CA 1
ATOM 792 C C . SER A 1 102 ? -6.829 8.511 13.922 1.00 86.75 102 SER A C 1
ATOM 794 O O . SER A 1 102 ? -6.002 7.661 14.247 1.00 86.75 102 SER A O 1
ATOM 796 N N . ASP A 1 103 ? -7.371 9.350 14.801 1.00 78.31 103 ASP A N 1
ATOM 797 C CA . ASP A 1 103 ? -7.104 9.278 16.242 1.00 78.31 103 ASP A CA 1
ATOM 798 C C . ASP A 1 103 ? -8.006 8.256 16.953 1.00 78.31 103 ASP A C 1
ATOM 800 O O . ASP A 1 103 ? -7.932 8.105 18.176 1.00 78.31 103 ASP A O 1
ATOM 804 N N . LYS A 1 104 ? -8.941 7.621 16.228 1.00 73.81 104 LYS A N 1
ATOM 805 C CA . LYS A 1 104 ? -10.068 6.922 16.849 1.00 73.81 104 LYS A CA 1
ATOM 806 C C . LYS A 1 104 ? -10.161 5.434 16.581 1.00 73.81 104 LYS A C 1
ATOM 808 O O . LYS A 1 104 ? -10.826 4.817 17.410 1.00 73.81 104 LYS A O 1
ATOM 813 N N . SER A 1 105 ? -9.560 4.862 15.527 1.00 70.88 105 SER A N 1
ATOM 814 C CA . SER A 1 105 ? -9.460 3.395 15.357 1.00 70.88 105 SER A CA 1
ATOM 815 C C . SER A 1 105 ? -8.866 2.918 14.014 1.00 70.88 105 SER A C 1
ATOM 817 O O . SER A 1 105 ? -8.389 3.709 13.211 1.00 70.88 105 SER A O 1
ATOM 819 N N . THR A 1 106 ? -9.024 1.608 13.781 1.00 92.00 106 THR A N 1
ATOM 820 C CA . THR A 1 106 ? -9.035 0.799 12.559 1.00 92.00 106 THR A CA 1
ATOM 821 C C . THR A 1 106 ? -9.387 1.531 11.260 1.00 92.00 106 THR A C 1
ATOM 823 O O . THR A 1 106 ? -10.543 1.892 10.994 1.00 92.00 106 THR A O 1
ATOM 826 N N . THR A 1 107 ? -8.385 1.629 10.393 1.00 94.44 107 THR A N 1
ATOM 827 C CA . THR A 1 107 ? -8.540 2.005 8.990 1.00 94.44 107 THR A CA 1
ATOM 828 C C . THR A 1 107 ? -8.786 0.762 8.149 1.00 94.44 107 THR A C 1
ATOM 830 O O . THR A 1 107 ? -7.924 -0.109 8.024 1.00 94.44 107 THR A O 1
ATOM 833 N N . GLY A 1 108 ? -9.965 0.701 7.535 1.00 93.56 108 GLY A N 1
ATOM 834 C CA . GLY A 1 108 ? -10.372 -0.421 6.703 1.00 93.56 108 GLY A CA 1
ATOM 835 C C . GLY A 1 108 ? -9.576 -0.543 5.404 1.00 93.56 108 GLY A C 1
ATOM 836 O O . GLY A 1 108 ? -8.626 0.188 5.119 1.00 93.56 108 GLY A O 1
ATOM 837 N N . GLN A 1 109 ? -10.000 -1.495 4.582 1.00 94.81 109 GLN A N 1
ATOM 838 C CA . GLN A 1 109 ? -9.411 -1.719 3.273 1.00 94.81 109 GLN A CA 1
ATOM 839 C C . GLN A 1 109 ? -9.634 -0.504 2.359 1.00 94.81 109 GLN A C 1
ATOM 841 O O . GLN A 1 109 ? -10.771 -0.103 2.117 1.00 94.81 109 GLN A O 1
ATOM 846 N N . VAL A 1 110 ? -8.545 0.069 1.850 1.00 95.94 110 VAL A N 1
ATOM 847 C CA . VAL A 1 110 ? -8.576 1.240 0.965 1.00 95.94 110 VAL A CA 1
ATOM 848 C C . VAL A 1 110 ? -8.877 0.809 -0.472 1.00 95.94 110 VAL A C 1
ATOM 850 O O . VAL A 1 110 ? -8.356 -0.204 -0.939 1.00 95.94 110 VAL A O 1
ATOM 853 N N . SER A 1 111 ? -9.671 1.599 -1.197 1.00 96.31 111 SER A N 1
ATOM 854 C CA . SER A 1 111 ? -9.845 1.459 -2.649 1.00 96.31 111 SER A CA 1
ATOM 855 C C . SER A 1 111 ? -9.338 2.693 -3.381 1.00 96.31 111 SER A C 1
ATOM 857 O O . SER A 1 111 ? -9.452 3.807 -2.872 1.00 96.31 111 SER A O 1
ATOM 859 N N . VAL A 1 112 ? -8.783 2.489 -4.575 1.00 96.06 112 VAL A N 1
ATOM 860 C CA . VAL A 1 112 ? -8.242 3.551 -5.428 1.00 96.06 112 VAL A CA 1
ATOM 861 C C . VAL A 1 112 ? -8.743 3.339 -6.847 1.00 96.06 112 VAL A C 1
ATOM 863 O O . VAL A 1 112 ? -8.549 2.250 -7.382 1.00 96.06 112 VAL A O 1
ATOM 866 N N . GLU A 1 113 ? -9.387 4.349 -7.421 1.00 95.56 113 GLU A N 1
ATOM 867 C CA . GLU A 1 113 ? -9.890 4.340 -8.799 1.00 95.56 113 GLU A CA 1
ATOM 868 C C . GLU A 1 113 ? -10.131 5.777 -9.279 1.00 95.56 113 GLU A C 1
ATOM 870 O O . GLU A 1 113 ? -10.496 6.632 -8.476 1.00 95.56 113 GLU A O 1
ATOM 875 N N . ASP A 1 114 ? -9.957 6.037 -10.573 1.00 94.75 114 ASP A N 1
ATOM 876 C CA . ASP A 1 114 ? -10.377 7.298 -11.201 1.00 94.75 114 ASP A CA 1
ATOM 877 C C . ASP A 1 114 ? -11.882 7.233 -11.503 1.00 94.75 114 ASP A C 1
ATOM 879 O O . ASP A 1 114 ? -12.311 6.630 -12.491 1.00 94.75 114 ASP A O 1
ATO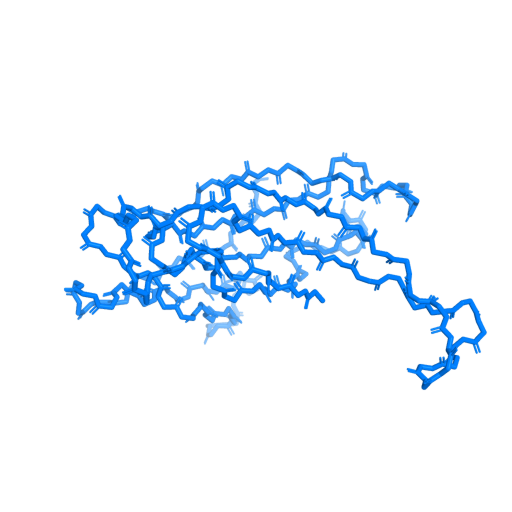M 883 N N . VAL A 1 115 ? -12.708 7.776 -10.600 1.00 97.00 115 VAL A N 1
ATOM 884 C CA . VAL A 1 115 ? -14.170 7.609 -10.687 1.00 97.00 115 VAL A CA 1
ATOM 885 C C . VAL A 1 115 ? -14.850 8.705 -11.501 1.00 97.00 115 VAL A C 1
ATOM 887 O O . VAL A 1 115 ? -16.010 8.533 -11.891 1.00 97.00 115 VAL A O 1
ATOM 890 N N . ASP A 1 116 ? -14.160 9.816 -11.770 1.00 95.81 116 ASP A N 1
ATOM 891 C CA . ASP A 1 116 ? -14.681 10.921 -12.576 1.00 95.81 116 ASP A CA 1
ATOM 892 C C . ASP A 1 116 ? -14.001 11.084 -13.950 1.00 95.81 116 ASP A C 1
ATOM 894 O O . ASP A 1 116 ? -14.508 11.833 -14.789 1.00 95.81 116 ASP A O 1
ATOM 898 N N . ASN A 1 117 ? -12.991 10.262 -14.251 1.00 94.50 117 ASN A N 1
ATOM 899 C CA . ASN A 1 117 ? -12.213 10.234 -15.493 1.00 94.50 117 ASN A CA 1
ATOM 900 C C . ASN A 1 117 ? -11.422 11.526 -15.745 1.00 94.50 117 ASN A C 1
ATOM 902 O O . ASN A 1 117 ? -11.284 11.952 -16.900 1.00 94.50 117 ASN A O 1
ATOM 906 N N . ASP A 1 118 ? -10.921 12.170 -14.689 1.00 92.94 118 ASP A N 1
ATOM 907 C CA . ASP A 1 118 ? -10.062 13.354 -14.794 1.00 92.94 118 ASP A CA 1
ATOM 908 C C . ASP A 1 118 ? -8.555 13.026 -14.827 1.00 92.94 118 ASP A C 1
ATOM 910 O O . ASP A 1 118 ? -7.724 13.942 -14.859 1.00 92.94 118 ASP A O 1
ATOM 914 N N . CYS A 1 119 ? -8.212 11.732 -14.878 1.00 89.75 119 CYS A N 1
ATOM 915 C CA . CYS A 1 119 ? -6.866 11.165 -14.808 1.00 89.75 119 CYS A CA 1
ATOM 916 C C . CYS A 1 119 ? -6.171 11.298 -13.438 1.00 89.75 119 CYS A C 1
ATOM 918 O O . CYS A 1 119 ? -4.974 11.008 -13.348 1.00 89.75 119 CYS A O 1
ATOM 920 N N . HIS A 1 120 ? -6.877 11.696 -12.377 1.00 91.69 120 HIS A N 1
ATOM 921 C CA . HIS A 1 120 ? -6.367 11.759 -11.008 1.00 91.69 120 HIS A CA 1
ATOM 922 C C . HIS A 1 120 ? -7.189 10.832 -10.107 1.00 91.69 120 HIS A C 1
ATOM 924 O O . HIS A 1 120 ? -8.272 11.201 -9.666 1.00 91.69 120 HIS A O 1
ATOM 930 N N . PRO A 1 121 ? -6.681 9.635 -9.769 1.00 93.81 121 PRO A N 1
ATOM 931 C CA . PRO A 1 121 ? -7.484 8.656 -9.058 1.00 93.81 121 PRO A CA 1
ATOM 932 C C . PRO A 1 121 ? -7.920 9.146 -7.673 1.00 93.81 121 PRO A C 1
ATOM 934 O O . PRO A 1 121 ? -7.142 9.737 -6.913 1.00 93.81 121 PRO A O 1
ATOM 937 N N . GLU A 1 122 ? -9.157 8.821 -7.312 1.00 96.44 122 GLU A N 1
ATOM 938 C CA . GLU A 1 122 ? -9.676 8.965 -5.964 1.00 96.44 122 GLU A CA 1
ATOM 939 C C . GLU A 1 122 ? -9.279 7.772 -5.097 1.00 96.44 122 GLU A C 1
ATOM 941 O O . GLU A 1 122 ? -9.366 6.611 -5.492 1.00 96.44 122 GLU A O 1
ATOM 946 N N . MET A 1 123 ? -8.902 8.062 -3.857 1.00 96.62 123 MET A N 1
ATOM 947 C CA . MET A 1 123 ? -8.675 7.090 -2.804 1.00 96.62 123 MET A CA 1
ATOM 948 C C . MET A 1 123 ? -9.775 7.206 -1.750 1.00 96.62 123 MET A C 1
ATOM 950 O O . MET A 1 123 ? -9.967 8.266 -1.152 1.00 96.62 123 MET A O 1
ATOM 954 N N . PHE A 1 124 ? -10.445 6.091 -1.478 1.00 97.00 124 PHE A N 1
ATOM 955 C CA . PHE A 1 124 ? -11.495 5.971 -0.473 1.00 97.00 124 PHE A CA 1
ATOM 956 C C . PHE A 1 124 ? -10.937 5.243 0.746 1.00 97.00 124 PHE A C 1
ATOM 958 O O . PHE A 1 124 ? -10.485 4.100 0.649 1.00 97.00 124 PHE A O 1
ATOM 965 N N . VAL A 1 125 ? -10.973 5.908 1.897 1.00 96.38 125 VAL A N 1
ATOM 966 C CA . VAL A 1 125 ? -10.410 5.424 3.159 1.00 96.38 125 VAL A CA 1
ATOM 967 C C . VAL A 1 125 ? -11.547 5.209 4.158 1.00 96.38 125 VAL A C 1
ATOM 969 O O . VAL A 1 125 ? -12.088 6.187 4.685 1.00 96.38 125 VAL A O 1
ATOM 972 N N . PRO A 1 126 ? -11.944 3.953 4.428 1.00 94.94 126 PRO A N 1
ATOM 973 C CA . PRO A 1 126 ? -12.955 3.659 5.434 1.00 94.94 126 PRO A CA 1
ATOM 974 C C . PRO A 1 126 ? -12.387 3.860 6.844 1.00 94.94 126 PRO A C 1
ATOM 976 O O . PRO A 1 126 ? -11.525 3.096 7.280 1.00 94.94 126 PRO A O 1
ATOM 979 N N . ALA A 1 127 ? -12.897 4.847 7.576 1.00 92.69 127 ALA A N 1
ATOM 980 C CA . ALA A 1 127 ? -12.600 5.034 8.994 1.00 92.69 127 ALA A CA 1
ATOM 981 C C . ALA A 1 127 ? -13.666 4.294 9.810 1.00 92.69 127 ALA A C 1
ATOM 983 O O . ALA A 1 127 ? -14.722 4.844 10.136 1.00 92.69 127 ALA A O 1
ATOM 984 N N . TYR A 1 128 ? -13.420 3.006 10.072 1.00 89.06 128 TYR A N 1
ATOM 985 C CA . TYR A 1 128 ? -14.462 2.055 10.473 1.00 89.06 128 TYR A CA 1
ATOM 986 C C . TYR A 1 128 ? -15.226 2.512 11.721 1.00 89.06 128 TYR A C 1
ATOM 988 O O . TYR A 1 128 ? -16.455 2.570 11.726 1.00 89.06 128 TYR A O 1
ATOM 996 N N . ASN A 1 129 ? -14.505 2.915 12.763 1.00 87.31 129 ASN A N 1
ATOM 997 C CA . ASN A 1 129 ? -15.113 3.308 14.034 1.00 87.31 129 ASN A CA 1
ATOM 998 C C . ASN A 1 129 ? -15.650 4.740 14.036 1.00 87.31 129 ASN A C 1
ATOM 1000 O O . ASN A 1 129 ? -16.421 5.098 14.925 1.00 87.31 129 ASN A O 1
ATOM 1004 N N . GLU A 1 130 ? -15.255 5.557 13.063 1.00 89.62 130 GLU A N 1
ATOM 1005 C CA . GLU A 1 130 ? -15.831 6.885 12.866 1.00 89.62 130 GLU A CA 1
ATOM 1006 C C . GLU A 1 130 ? -17.135 6.824 12.060 1.00 89.62 130 GLU A C 1
ATOM 1008 O O . GLU A 1 130 ? -17.918 7.771 12.086 1.00 89.62 130 GLU A O 1
ATOM 1013 N N . GLY A 1 131 ? -17.398 5.705 11.375 1.00 91.44 131 GLY A N 1
ATOM 1014 C CA . GLY A 1 131 ? -18.598 5.522 10.562 1.00 91.44 131 GLY A CA 1
ATOM 1015 C C . GLY A 1 131 ? -18.623 6.413 9.319 1.00 91.44 131 GLY A C 1
ATOM 1016 O O . GLY A 1 131 ? -19.701 6.724 8.812 1.00 91.44 131 GLY A O 1
ATOM 1017 N N . ILE A 1 132 ? -17.450 6.839 8.839 1.00 93.50 132 ILE A N 1
ATOM 1018 C CA . ILE A 1 132 ? -17.288 7.704 7.667 1.00 93.50 132 ILE A CA 1
ATOM 1019 C C . ILE A 1 132 ? -16.264 7.126 6.689 1.00 93.50 132 ILE A C 1
ATOM 1021 O O . ILE A 1 132 ? -15.450 6.265 7.027 1.00 93.50 132 ILE A O 1
ATOM 1025 N N . VAL A 1 133 ? -16.305 7.631 5.458 1.00 95.19 133 VAL A N 1
ATOM 1026 C CA . VAL A 1 133 ? -15.304 7.360 4.426 1.00 95.19 133 VAL A CA 1
ATOM 1027 C C . VAL A 1 133 ? -14.662 8.684 4.046 1.00 95.19 133 VAL A C 1
ATOM 1029 O O . VAL A 1 133 ? -15.357 9.609 3.622 1.00 95.19 133 VAL A O 1
ATOM 1032 N N . TYR A 1 134 ? -13.344 8.773 4.192 1.00 95.44 134 TYR A N 1
ATOM 1033 C CA . TYR A 1 134 ? -12.582 9.892 3.654 1.00 95.44 134 TYR A CA 1
ATOM 1034 C C . TYR A 1 134 ? -12.297 9.654 2.176 1.00 95.44 134 TYR A C 1
ATOM 1036 O O . TYR A 1 134 ? -12.008 8.530 1.767 1.00 95.44 134 TYR A O 1
ATOM 1044 N N . ILE A 1 135 ? -12.365 10.719 1.384 1.00 96.44 135 ILE A N 1
ATOM 1045 C CA . ILE A 1 135 ? -12.080 10.681 -0.048 1.00 96.44 135 ILE A CA 1
ATOM 1046 C C . ILE A 1 135 ? -10.935 11.650 -0.313 1.00 96.44 135 ILE A C 1
ATOM 1048 O O . ILE A 1 135 ? -11.008 12.822 0.061 1.00 96.44 135 ILE A O 1
ATOM 1052 N N . TYR A 1 136 ? -9.884 11.151 -0.950 1.00 95.25 136 TYR A N 1
ATOM 1053 C CA . TYR A 1 136 ? -8.710 11.920 -1.339 1.00 95.25 136 TYR A CA 1
ATOM 1054 C C . TYR A 1 136 ? -8.543 11.856 -2.848 1.00 95.25 136 TYR A C 1
ATOM 1056 O O . TYR A 1 136 ? -8.606 10.771 -3.411 1.00 95.25 136 TYR A O 1
ATOM 1064 N N . ARG A 1 137 ? -8.255 12.986 -3.493 1.00 94.56 137 ARG A N 1
ATOM 1065 C CA . ARG A 1 137 ? -7.762 12.988 -4.874 1.00 94.56 137 ARG A CA 1
ATOM 1066 C C . ARG A 1 137 ? -6.243 12.891 -4.872 1.00 94.56 137 ARG A C 1
ATOM 1068 O O . ARG A 1 137 ? -5.580 13.680 -4.193 1.00 94.56 137 ARG A O 1
ATOM 1075 N N . LEU A 1 138 ? -5.696 11.934 -5.614 1.00 91.31 138 LEU A N 1
ATOM 1076 C CA . LEU A 1 138 ? -4.256 11.747 -5.747 1.00 91.31 138 LEU A CA 1
ATOM 1077 C C . LEU A 1 138 ? -3.750 12.555 -6.944 1.00 91.31 138 LEU A C 1
ATOM 1079 O O . LEU A 1 138 ? -4.018 12.213 -8.090 1.00 91.3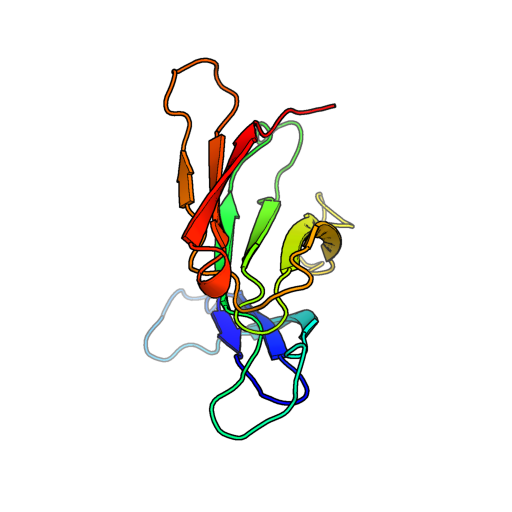1 138 LEU A O 1
ATOM 1083 N N . VAL A 1 139 ? -3.009 13.627 -6.668 1.00 86.12 139 VAL A N 1
ATOM 1084 C CA . VAL A 1 139 ? -2.420 14.494 -7.698 1.00 86.12 139 VAL A CA 1
ATOM 1085 C C . VAL A 1 139 ? -0.898 14.405 -7.682 1.00 86.12 139 VAL A C 1
ATOM 1087 O O . VAL A 1 139 ? -0.286 14.359 -6.609 1.00 86.12 139 VAL A O 1
ATOM 1090 N N . ASP A 1 140 ? -0.295 14.398 -8.871 1.00 74.94 140 ASP A N 1
ATOM 1091 C CA . ASP A 1 140 ? 1.134 14.676 -9.025 1.00 74.94 140 ASP A CA 1
ATOM 1092 C C . ASP A 1 140 ? 1.390 16.155 -8.676 1.00 74.94 140 ASP A C 1
ATOM 1094 O O . ASP A 1 140 ? 0.547 17.013 -8.953 1.00 74.94 140 ASP A O 1
ATOM 1098 N N . LYS A 1 141 ? 2.498 16.447 -7.993 1.00 59.97 141 LYS A N 1
ATOM 1099 C CA . LYS A 1 141 ? 2.818 17.800 -7.510 1.00 59.97 141 LYS A CA 1
ATOM 1100 C C . LYS A 1 141 ? 3.624 18.598 -8.521 1.00 59.97 141 LYS A C 1
ATOM 1102 O O . LYS A 1 141 ? 4.590 18.040 -9.077 1.00 59.97 141 LYS A O 1
#

Radius of gyration: 16.04 Å; chains: 1; bounding box: 36×43×40 Å

pLDDT: mean 93.33, std 5.33, range [59.97, 98.31]

Secondary structure (DSSP, 8-state):
-EEE-BSS-EEEEEEEPPTT--TTTSPPEEEEEEEEE--SS--TT--B---EEEE--S-TTT-SSPEEEEE-BTT-EEEEEEESSTT-TT---EEEEEEEE-SSS-B---EEE-SSSSSS-EEEEEEGGGTEEEEEE----

Foldseek 3Di:
DDWDWDAFKIFDKDWDAAPVNPPPPGDTDIDTADMGQHAPDRDPPHTDDDDKDWAQLDPCVVAVGTWMWIHTFRNQWIKIWDFPCRPDPPGRYIDIDTPGHDPFGTWDDKDWACPPPPSFIKIWIDPPVVRDIDIDTHDDD

Sequence (141 aa):
LVTVNDEFNGSLVAYELPPLGDIRKGNFIKHILASDFRPLTQAKGQGAPGQAIAIQLYSLTVRKKPSLIISGDDDGCVYFLEAIHDDDPSNWEYSIKIIHQSDKSTTGQVSVEDVDNDCHPEMFVPAYNEGIVYIYRLVDK